Protein AF-A0A1I0FQ44-F1 (afdb_monomer)

Secondary structure (DSSP, 8-state):
----EEEEE--S--TTT-TTS-EEEEEEEESSSEEEEEEEEESSHHHHHHHHHHHHHHHT-

Organism: NCBI:txid29364

Mean predicted aligned error: 2.82 Å

Sequence (61 aa):
MIRDYVIKIYLTPDKTECPDSPYYWCLLVLYEDWCNEGSGWAKTPEIAFQDGYRYYQDTIL

Solvent-accessible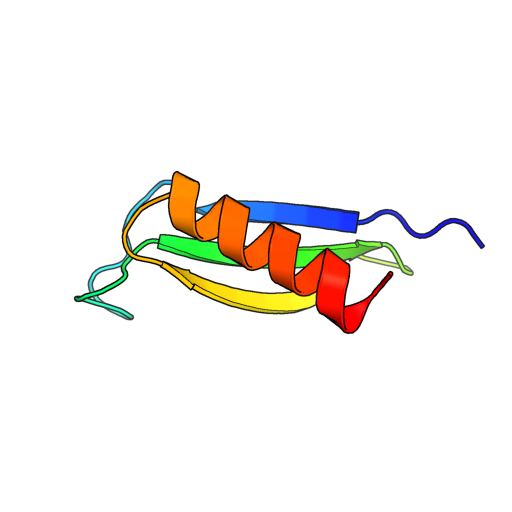 surface area (backbone atoms only — not comparable to full-atom values): 3536 Å² total; per-residue (Å²): 131,92,69,54,72,45,77,48,72,40,84,66,69,41,54,86,86,31,68,85,25,22,12,43,26,34,33,31,36,51,75,98,55,81,42,81,79,46,71,53,66,16,73,38,58,68,52,21,49,52,53,45,51,46,49,44,58,78,74,71,107

Foldseek 3Di:
DDKDKDKDKDQDFDCVVPVQFRIKIFIWIDDVHTDTPDIDGGNHSVVRVVVRVVCCVVPPD

Structure (mmCIF, N/CA/C/O backbone):
data_AF-A0A1I0FQ44-F1
#
_entry.id   AF-A0A1I0FQ44-F1
#
loop_
_atom_site.group_PDB
_atom_site.id
_atom_site.type_symbol
_atom_site.label_atom_id
_atom_site.label_alt_id
_atom_site.label_comp_id
_atom_site.label_asym_id
_atom_site.label_entity_id
_atom_site.label_seq_id
_atom_site.pdbx_PDB_ins_code
_atom_site.Cartn_x
_atom_site.Cartn_y
_atom_site.Cartn_z
_atom_site.occupancy
_atom_site.B_iso_or_equiv
_atom_site.auth_seq_id
_atom_site.auth_comp_id
_atom_site.auth_asym_id
_atom_site.auth_atom_id
_atom_site.pdbx_PDB_model_num
ATOM 1 N N . MET A 1 1 ? 10.731 4.184 -21.477 1.00 62.53 1 MET A N 1
ATOM 2 C CA . MET A 1 1 ? 9.781 3.056 -21.399 1.00 62.53 1 MET A CA 1
ATOM 3 C C . MET A 1 1 ? 8.730 3.474 -20.389 1.00 62.53 1 MET A C 1
ATOM 5 O O . MET A 1 1 ? 9.123 3.841 -19.289 1.00 62.53 1 MET A O 1
ATOM 9 N N . ILE A 1 2 ? 7.462 3.570 -20.787 1.00 73.62 2 ILE A N 1
ATOM 10 C CA . ILE A 1 2 ? 6.381 3.911 -19.852 1.00 73.62 2 ILE A CA 1
ATOM 11 C C . ILE A 1 2 ? 6.161 2.669 -18.987 1.00 73.62 2 ILE A C 1
ATOM 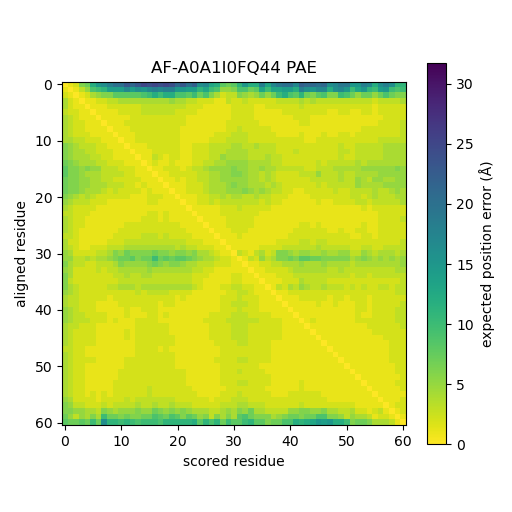13 O O . ILE A 1 2 ? 6.046 1.575 -19.534 1.00 73.62 2 ILE A O 1
ATOM 17 N N . ARG A 1 3 ? 6.223 2.831 -17.664 1.00 87.25 3 ARG A N 1
ATOM 18 C CA . ARG A 1 3 ? 5.943 1.770 -16.694 1.00 87.25 3 ARG A CA 1
ATOM 19 C C . ARG A 1 3 ? 4.570 2.040 -16.101 1.00 87.25 3 ARG A C 1
ATOM 21 O O . ARG A 1 3 ? 4.322 3.159 -15.653 1.00 87.25 3 ARG A O 1
ATOM 28 N N . ASP A 1 4 ? 3.717 1.026 -16.097 1.00 94.06 4 ASP A N 1
ATOM 29 C CA . ASP A 1 4 ? 2.398 1.118 -15.482 1.00 94.06 4 ASP A CA 1
ATOM 30 C C . ASP A 1 4 ? 2.505 0.750 -14.006 1.00 94.06 4 ASP A C 1
ATOM 32 O O . ASP A 1 4 ? 3.066 -0.291 -13.661 1.00 94.06 4 ASP A O 1
ATOM 36 N N . TYR A 1 5 ? 1.962 1.608 -13.145 1.00 95.69 5 TYR A N 1
ATOM 37 C CA . TYR A 1 5 ? 1.941 1.412 -11.700 1.00 95.69 5 TYR A CA 1
ATOM 38 C C . TYR A 1 5 ? 0.505 1.254 -11.205 1.00 95.69 5 TYR A C 1
ATOM 40 O O . TYR A 1 5 ? -0.392 1.987 -11.623 1.00 95.69 5 TYR A O 1
ATOM 48 N N . VAL A 1 6 ? 0.290 0.314 -10.284 1.00 97.25 6 VAL A N 1
ATOM 49 C CA . VAL A 1 6 ? -1.010 0.044 -9.662 1.00 97.25 6 VAL A CA 1
ATOM 50 C C . VAL A 1 6 ? -0.851 -0.001 -8.152 1.00 97.25 6 VAL A C 1
ATOM 52 O O . VAL A 1 6 ? -0.060 -0.777 -7.627 1.00 97.25 6 VAL A O 1
ATOM 55 N N . ILE A 1 7 ? -1.658 0.782 -7.441 1.00 98.06 7 ILE A N 1
ATOM 56 C CA . ILE A 1 7 ? -1.821 0.644 -5.993 1.00 98.06 7 ILE A CA 1
ATOM 57 C C . ILE A 1 7 ? -3.007 -0.290 -5.753 1.00 98.06 7 ILE A C 1
ATOM 59 O O . ILE A 1 7 ? -4.142 0.036 -6.105 1.00 98.06 7 ILE A O 1
ATOM 63 N N . LYS A 1 8 ? -2.757 -1.456 -5.156 1.00 98.25 8 LYS A N 1
ATOM 64 C CA . LYS A 1 8 ? -3.793 -2.431 -4.804 1.00 98.25 8 LYS A CA 1
ATOM 65 C C . LYS A 1 8 ? -4.072 -2.369 -3.309 1.00 98.25 8 LYS A C 1
ATOM 67 O O . LYS A 1 8 ? -3.173 -2.601 -2.506 1.00 98.25 8 LYS A O 1
ATOM 72 N N . ILE A 1 9 ? -5.331 -2.118 -2.951 1.00 98.38 9 ILE A N 1
ATOM 73 C CA . ILE A 1 9 ? -5.803 -2.087 -1.563 1.00 98.38 9 ILE A CA 1
ATOM 74 C C . ILE A 1 9 ? -6.690 -3.296 -1.296 1.00 98.38 9 ILE A C 1
ATOM 76 O O . ILE A 1 9 ? -7.629 -3.569 -2.047 1.00 98.38 9 ILE A O 1
ATOM 80 N N . TYR A 1 10 ? -6.408 -4.013 -0.214 1.00 97.62 10 TYR A N 1
ATOM 81 C CA . TYR A 1 10 ? -7.237 -5.117 0.246 1.00 97.62 10 TYR A CA 1
ATOM 82 C C . TYR A 1 10 ? -8.294 -4.548 1.189 1.00 97.62 10 TYR A C 1
ATOM 84 O O . TYR A 1 10 ? -7.976 -4.040 2.257 1.00 97.62 10 TYR A O 1
ATOM 92 N N . LEU A 1 11 ? -9.561 -4.602 0.772 1.00 97.25 11 LEU A N 1
ATOM 93 C CA . LEU A 1 11 ? -10.687 -4.041 1.532 1.00 97.25 11 LEU A CA 1
ATOM 94 C C . LEU A 1 11 ? -11.191 -4.967 2.644 1.00 97.25 11 LEU A C 1
ATOM 96 O O . LEU A 1 11 ? -12.012 -4.564 3.464 1.00 97.25 11 LEU A O 1
ATOM 100 N N . THR A 1 12 ? -10.727 -6.214 2.668 1.00 97.75 12 THR A N 1
ATOM 101 C CA . THR A 1 12 ? -11.014 -7.152 3.750 1.00 97.75 12 THR A CA 1
ATOM 102 C C . THR A 1 12 ? -9.901 -7.049 4.792 1.00 97.75 12 THR A C 1
ATOM 104 O O . THR A 1 12 ? -8.741 -7.228 4.425 1.00 97.75 12 THR A O 1
ATOM 107 N N . PRO A 1 13 ? -10.222 -6.771 6.068 1.00 97.56 13 PRO A N 1
ATOM 108 C CA . PRO A 1 13 ? -9.213 -6.672 7.112 1.00 97.56 13 PRO A CA 1
ATOM 109 C C . PRO A 1 13 ? -8.643 -8.052 7.462 1.00 97.56 13 PRO A C 1
ATOM 111 O O . PRO A 1 13 ? -9.398 -8.968 7.791 1.00 97.56 13 PRO A O 1
ATOM 114 N N . ASP A 1 14 ? -7.320 -8.170 7.486 1.00 96.88 14 ASP A N 1
ATOM 115 C CA . ASP A 1 14 ? -6.597 -9.311 8.038 1.00 96.88 14 ASP A CA 1
ATOM 116 C C . ASP A 1 14 ? -6.055 -8.975 9.432 1.00 96.88 14 ASP A C 1
ATOM 118 O O . ASP A 1 14 ? -4.971 -8.423 9.622 1.00 96.88 14 ASP A O 1
ATOM 122 N N . LYS A 1 15 ? -6.856 -9.321 10.439 1.00 96.44 15 LYS A N 1
ATOM 123 C CA . LYS A 1 15 ? -6.490 -9.148 11.849 1.00 96.44 15 LYS A CA 1
ATOM 124 C C . LYS A 1 15 ? -5.601 -10.272 12.379 1.00 96.44 15 LYS A C 1
ATOM 126 O O . LYS A 1 15 ? -5.195 -10.194 13.533 1.00 96.44 15 LYS A O 1
ATOM 131 N N . THR A 1 16 ? -5.368 -11.326 11.596 1.00 96.56 16 THR A N 1
ATOM 132 C CA . THR A 1 16 ? -4.506 -12.438 12.013 1.00 96.56 16 THR A CA 1
ATOM 133 C C . THR A 1 16 ? -3.039 -12.072 11.839 1.00 96.56 16 THR A C 1
ATOM 135 O O . THR A 1 16 ? -2.247 -12.326 12.741 1.00 96.56 16 THR A O 1
ATOM 138 N N . GLU A 1 17 ? -2.719 -11.379 10.747 1.00 94.38 17 GLU A N 1
ATOM 139 C CA . GLU A 1 17 ? -1.370 -10.898 10.442 1.00 94.38 17 GLU A CA 1
ATOM 140 C C . GLU A 1 17 ? -1.072 -9.540 11.100 1.00 94.38 17 GLU A C 1
ATOM 142 O O . GLU A 1 17 ? -0.025 -9.368 11.725 1.00 94.38 17 GLU A O 1
ATOM 147 N N . CYS A 1 18 ? -1.993 -8.566 11.012 1.00 93.62 18 CYS A N 1
ATOM 148 C CA . CYS A 1 18 ? -1.784 -7.228 11.579 1.00 93.62 18 CYS A CA 1
ATOM 149 C C . CYS A 1 18 ? -3.015 -6.725 12.361 1.00 93.62 18 CYS A C 1
ATOM 151 O O . CYS A 1 18 ? -3.850 -5.998 11.817 1.00 93.62 18 CYS A O 1
ATOM 153 N N . PRO A 1 19 ? -3.143 -7.068 13.659 1.00 95.25 19 PRO A N 1
ATOM 154 C CA . PRO A 1 19 ? -4.327 -6.740 14.458 1.00 95.25 19 PRO A CA 1
ATOM 155 C C . PRO A 1 19 ? -4.652 -5.239 14.534 1.00 95.25 19 PRO A C 1
ATOM 157 O O . PRO A 1 19 ? -5.824 -4.861 14.485 1.00 95.25 19 PRO A O 1
ATOM 160 N N . ASP A 1 20 ? -3.623 -4.391 14.631 1.00 97.56 20 ASP A N 1
ATOM 161 C CA . ASP A 1 20 ? -3.769 -2.941 14.830 1.00 97.56 20 ASP A CA 1
ATOM 162 C C . ASP A 1 20 ? -3.938 -2.150 13.522 1.00 97.56 20 ASP A C 1
ATOM 164 O O . ASP A 1 20 ? -4.434 -1.021 13.548 1.00 97.56 20 ASP A O 1
ATOM 168 N N . SER A 1 21 ? -3.548 -2.740 12.387 1.00 97.75 21 SER A N 1
ATOM 169 C CA . SER A 1 21 ? -3.563 -2.128 11.053 1.00 97.75 21 SER A CA 1
ATOM 170 C C . SER A 1 21 ? -3.921 -3.173 9.985 1.00 97.75 21 SER A C 1
ATOM 172 O O . SER A 1 21 ? -3.079 -3.540 9.173 1.00 97.75 21 SER A O 1
ATOM 174 N N . PRO A 1 22 ? -5.162 -3.685 9.958 1.00 98.31 22 PRO A N 1
ATOM 175 C CA . PRO A 1 22 ? -5.464 -4.930 9.255 1.00 98.31 22 PRO A CA 1
ATOM 176 C C . PRO A 1 22 ? -5.656 -4.784 7.738 1.00 98.31 22 PRO A C 1
ATOM 178 O O . PRO A 1 22 ? -5.999 -5.758 7.077 1.00 98.31 22 PRO A O 1
ATOM 181 N N . TYR A 1 23 ? -5.490 -3.595 7.157 1.00 98.56 23 TYR A N 1
ATOM 182 C CA . TYR A 1 23 ? -5.687 -3.387 5.721 1.00 98.56 23 TYR A CA 1
ATOM 183 C C . TYR A 1 23 ? -4.348 -3.357 4.995 1.00 98.56 23 TYR A C 1
ATOM 185 O O . TYR A 1 23 ? -3.558 -2.429 5.165 1.00 98.56 23 TYR A O 1
ATOM 193 N N . TYR A 1 24 ? -4.110 -4.376 4.175 1.00 98.50 24 TYR A N 1
ATOM 194 C CA . TYR A 1 24 ? -2.900 -4.489 3.370 1.00 98.50 24 TYR A CA 1
ATOM 195 C C . TYR A 1 24 ? -2.986 -3.638 2.098 1.00 98.50 24 TYR A C 1
ATOM 197 O O . TYR A 1 24 ? -4.032 -3.567 1.439 1.00 98.50 24 TYR A O 1
ATOM 205 N N . TRP A 1 25 ? -1.860 -3.046 1.711 1.00 98.56 25 TRP A N 1
ATOM 206 C CA . TRP A 1 25 ? -1.673 -2.419 0.408 1.00 98.56 25 TRP A CA 1
ATOM 207 C C . TRP A 1 25 ? -0.360 -2.857 -0.237 1.00 98.56 25 TRP A C 1
ATOM 209 O O . TRP A 1 25 ? 0.619 -3.144 0.453 1.00 98.56 25 TRP A O 1
ATOM 219 N N . CYS A 1 26 ? -0.320 -2.858 -1.568 1.00 98.44 26 CYS A N 1
ATOM 220 C CA . CYS A 1 26 ? 0.927 -2.968 -2.319 1.00 98.44 26 CYS A CA 1
ATOM 221 C C . CYS A 1 26 ? 0.943 -2.070 -3.561 1.00 98.44 26 CYS A C 1
ATOM 223 O O . CYS A 1 26 ? -0.098 -1.792 -4.161 1.00 98.44 26 CYS A O 1
ATOM 225 N N . LEU A 1 27 ? 2.142 -1.621 -3.929 1.00 98.06 27 LEU A N 1
ATOM 226 C CA . LEU A 1 27 ? 2.456 -0.961 -5.185 1.00 98.06 27 LEU A CA 1
ATOM 227 C C . LEU A 1 27 ? 3.012 -2.011 -6.145 1.00 98.06 27 LEU A C 1
ATOM 229 O O . LEU A 1 27 ? 4.017 -2.666 -5.864 1.00 98.06 27 LEU A O 1
ATOM 233 N N . LEU A 1 28 ? 2.342 -2.168 -7.276 1.00 97.50 28 LEU A N 1
ATOM 234 C CA . LEU A 1 28 ? 2.737 -3.065 -8.347 1.00 97.50 28 LEU A CA 1
ATOM 235 C C . LEU A 1 28 ? 3.236 -2.25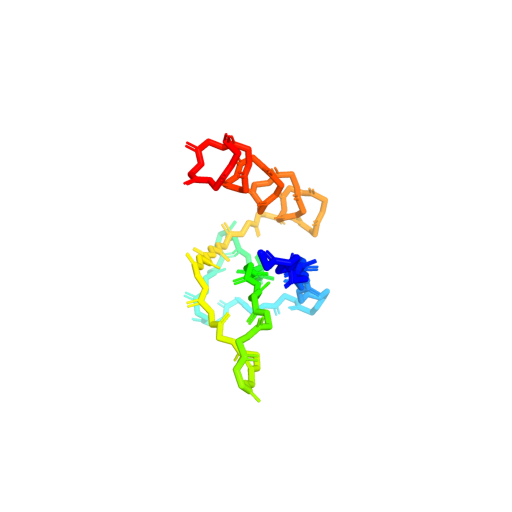0 -9.536 1.00 97.50 28 LEU A C 1
ATOM 237 O O . LEU A 1 28 ? 2.681 -1.191 -9.831 1.00 97.50 28 LEU A O 1
ATOM 241 N N . VAL A 1 29 ? 4.233 -2.769 -10.240 1.00 96.31 29 VAL A N 1
ATOM 242 C CA . VAL A 1 29 ? 4.705 -2.233 -11.519 1.00 96.31 29 VAL A CA 1
ATOM 243 C C . VAL A 1 29 ? 4.658 -3.321 -12.583 1.00 96.31 29 VAL A C 1
ATOM 245 O O . VAL A 1 29 ? 4.950 -4.485 -12.299 1.00 96.31 29 VAL A O 1
ATOM 248 N N . LEU A 1 30 ? 4.286 -2.947 -13.804 1.00 95.06 30 LEU A N 1
ATOM 249 C CA . LEU A 1 30 ? 4.313 -3.848 -14.948 1.00 95.06 30 LEU A CA 1
ATOM 250 C C . LEU A 1 30 ? 5.688 -3.801 -15.627 1.00 95.06 30 LEU A C 1
ATOM 252 O O . LEU A 1 30 ? 6.044 -2.803 -16.261 1.00 95.06 30 LEU A O 1
ATOM 256 N N . TYR A 1 31 ? 6.447 -4.890 -15.491 1.00 89.06 31 TYR A N 1
ATOM 257 C CA . TYR A 1 31 ? 7.627 -5.170 -16.313 1.00 89.06 31 TYR A CA 1
ATOM 258 C C . TYR A 1 31 ? 7.239 -6.169 -17.415 1.00 89.06 31 TYR A C 1
ATOM 260 O O . TYR A 1 31 ? 6.554 -5.802 -18.364 1.00 89.06 31 TYR A O 1
ATOM 268 N N . GLU A 1 32 ? 7.634 -7.437 -17.270 1.00 92.19 32 GLU A N 1
ATOM 269 C CA . GLU A 1 32 ? 7.117 -8.572 -18.052 1.00 92.19 32 GLU A CA 1
ATOM 270 C C . GLU A 1 32 ? 5.863 -9.185 -17.399 1.00 92.19 32 GLU A C 1
ATOM 272 O O . GLU A 1 32 ? 5.029 -9.776 -18.081 1.00 92.19 32 GLU A O 1
ATOM 277 N N . ASP A 1 33 ? 5.719 -8.991 -16.084 1.00 94.19 33 ASP A N 1
ATOM 278 C CA . ASP A 1 33 ? 4.562 -9.333 -15.252 1.00 94.19 33 ASP A CA 1
ATOM 279 C C . ASP A 1 33 ? 4.421 -8.274 -14.134 1.00 94.19 33 ASP A C 1
ATOM 281 O O . ASP A 1 33 ? 5.249 -7.360 -14.021 1.00 94.19 33 ASP A O 1
ATOM 285 N N . TRP A 1 34 ? 3.377 -8.376 -13.313 1.00 94.44 34 TRP A N 1
ATOM 286 C CA . TRP A 1 34 ? 3.163 -7.522 -12.148 1.00 94.44 34 TRP A CA 1
ATOM 287 C C . TRP A 1 34 ? 4.126 -7.880 -11.016 1.00 94.44 34 TRP A C 1
ATOM 289 O O . TRP A 1 34 ? 3.990 -8.914 -10.359 1.00 94.44 34 TRP A O 1
ATOM 299 N N . CYS A 1 35 ? 5.071 -6.985 -10.737 1.00 95.06 35 CYS A N 1
ATOM 300 C CA . CYS A 1 35 ? 6.024 -7.127 -9.640 1.00 95.06 35 CYS A CA 1
ATOM 301 C C . CYS A 1 35 ? 5.68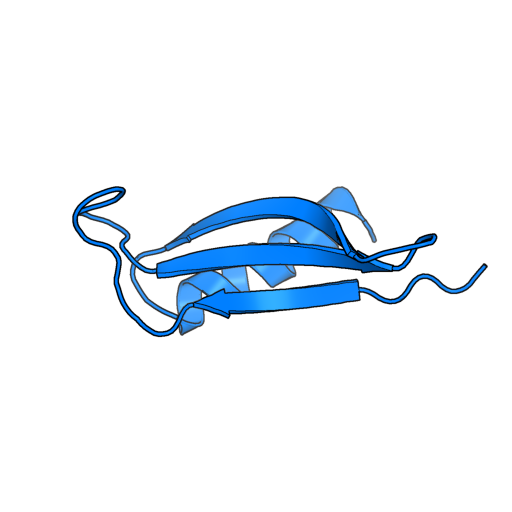0 -6.183 -8.485 1.00 95.06 35 CYS A C 1
ATOM 303 O O . CYS A 1 35 ? 5.275 -5.044 -8.709 1.00 95.06 35 CYS A O 1
ATOM 305 N N . ASN A 1 36 ? 5.846 -6.654 -7.247 1.00 96.38 36 ASN A N 1
ATOM 306 C CA . ASN A 1 36 ? 5.666 -5.840 -6.046 1.00 96.38 36 ASN A CA 1
ATOM 307 C C . ASN A 1 36 ? 6.919 -4.988 -5.795 1.00 96.38 36 ASN A C 1
ATOM 309 O O . ASN A 1 36 ? 8.003 -5.536 -5.619 1.00 96.38 36 ASN A O 1
ATOM 313 N N . GLU A 1 37 ? 6.746 -3.669 -5.766 1.00 95.00 37 GLU A N 1
ATOM 314 C CA . GLU A 1 37 ? 7.804 -2.672 -5.527 1.00 95.00 37 GLU A CA 1
ATOM 315 C C . GLU A 1 37 ? 7.696 -2.016 -4.145 1.00 95.00 37 GLU A C 1
ATOM 317 O O . GLU A 1 37 ? 8.544 -1.223 -3.756 1.00 95.00 37 GLU A O 1
ATOM 322 N N . GLY A 1 38 ? 6.650 -2.323 -3.383 1.00 96.88 38 GLY A N 1
ATOM 323 C CA . GLY A 1 38 ? 6.424 -1.741 -2.069 1.00 96.88 38 GLY A CA 1
ATOM 324 C C . GLY A 1 38 ? 5.112 -2.219 -1.476 1.00 96.88 38 GLY A C 1
ATOM 325 O O . GLY A 1 38 ? 4.131 -2.436 -2.186 1.00 96.88 38 GLY A O 1
ATOM 326 N N . SER A 1 39 ? 5.067 -2.396 -0.160 1.00 97.94 39 SER A N 1
ATOM 327 C CA . SER A 1 39 ? 3.833 -2.785 0.517 1.00 97.94 39 SER A CA 1
ATOM 328 C C . SER A 1 39 ? 3.820 -2.405 1.985 1.00 97.94 39 SER A C 1
ATOM 330 O O . SER A 1 39 ? 4.861 -2.112 2.574 1.00 97.94 39 SER A O 1
ATOM 332 N N . GLY A 1 40 ? 2.629 -2.428 2.574 1.00 98.00 40 GLY A N 1
ATOM 333 C CA . GLY A 1 40 ? 2.443 -2.102 3.974 1.00 98.00 40 GLY A CA 1
ATOM 334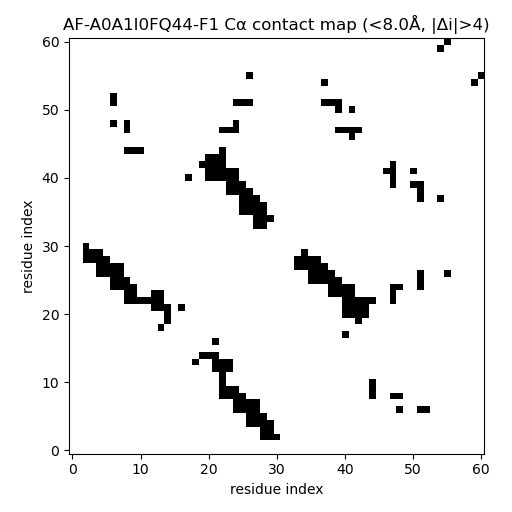 C C . GLY A 1 40 ? 1.050 -2.434 4.486 1.00 98.00 40 GLY A C 1
ATOM 335 O O . GLY A 1 40 ? 0.209 -3.003 3.791 1.00 98.00 40 GLY A O 1
ATOM 336 N N . TRP A 1 41 ? 0.834 -2.056 5.740 1.00 98.44 41 TRP A N 1
ATOM 337 C CA . TRP A 1 41 ? -0.373 -2.320 6.508 1.00 98.44 41 TRP A CA 1
ATOM 338 C C . TRP A 1 41 ? -0.896 -1.013 7.096 1.00 98.44 41 TRP A C 1
ATOM 340 O O . TRP A 1 41 ? -0.114 -0.199 7.587 1.00 98.44 41 TRP A O 1
ATOM 350 N N . ALA A 1 42 ? -2.210 -0.811 7.063 1.00 98.44 42 ALA A N 1
ATOM 351 C CA . ALA A 1 42 ? -2.849 0.419 7.509 1.00 98.44 42 ALA A CA 1
ATOM 352 C C . ALA A 1 42 ? -4.142 0.161 8.291 1.00 98.44 42 ALA A C 1
ATOM 354 O O . ALA A 1 42 ? -4.778 -0.889 8.198 1.00 98.44 42 ALA A O 1
ATOM 355 N N . LYS A 1 43 ? -4.545 1.162 9.079 1.00 98.25 43 LYS A N 1
ATOM 356 C CA . LYS A 1 43 ? -5.727 1.088 9.954 1.00 98.25 43 LYS A CA 1
ATOM 357 C C . LYS A 1 43 ? -7.050 1.095 9.199 1.00 98.25 43 LYS A C 1
ATOM 359 O O . LYS A 1 43 ? -8.023 0.526 9.687 1.00 98.25 43 LYS A O 1
ATOM 364 N N . THR A 1 44 ? -7.093 1.737 8.034 1.00 98.38 44 THR A N 1
ATOM 365 C CA . THR A 1 44 ? -8.271 1.795 7.160 1.00 98.38 44 THR A CA 1
ATOM 366 C C . THR A 1 44 ? -7.842 1.689 5.693 1.00 98.38 44 THR A C 1
ATOM 368 O O . THR A 1 44 ? -6.683 1.992 5.388 1.00 98.38 44 THR A O 1
ATOM 371 N N . PRO A 1 45 ? -8.744 1.305 4.772 1.00 98.44 45 PRO A N 1
ATOM 372 C CA . PRO A 1 45 ? -8.455 1.300 3.338 1.00 98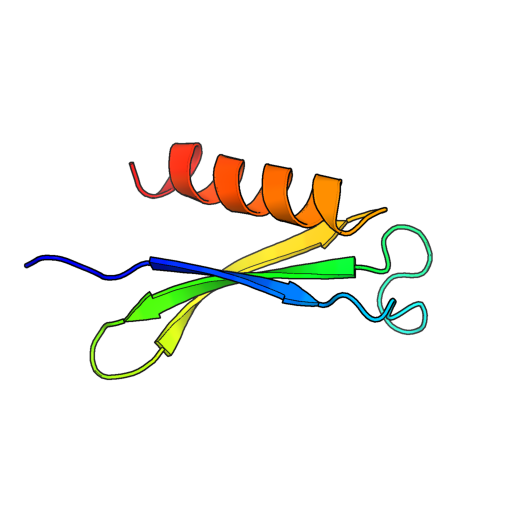.44 45 PRO A CA 1
ATOM 373 C C . PRO A 1 45 ? -8.002 2.657 2.787 1.00 98.44 45 PRO A C 1
ATOM 375 O O . PRO A 1 45 ? -7.134 2.717 1.921 1.00 98.44 45 PRO A O 1
ATOM 378 N N . GLU A 1 46 ? -8.563 3.757 3.290 1.00 98.56 46 GLU A N 1
ATOM 379 C CA . GLU A 1 46 ? -8.211 5.114 2.865 1.00 98.56 46 GLU A CA 1
ATOM 380 C C . GLU A 1 46 ? -6.777 5.467 3.262 1.00 98.56 46 GLU A C 1
ATOM 382 O O . GLU A 1 46 ? -6.037 6.018 2.450 1.00 98.56 46 GLU A O 1
ATOM 387 N N . ILE A 1 47 ? -6.367 5.112 4.485 1.00 98.56 47 ILE A N 1
ATOM 388 C CA . ILE A 1 47 ? -4.979 5.285 4.932 1.00 98.56 47 ILE A CA 1
ATOM 389 C C . ILE A 1 47 ? -4.056 4.385 4.105 1.00 98.56 47 ILE A C 1
ATOM 391 O O . ILE A 1 47 ? -3.011 4.841 3.662 1.00 98.56 47 ILE A O 1
ATOM 395 N N . ALA A 1 48 ? -4.471 3.148 3.815 1.00 98.56 48 ALA A N 1
ATOM 396 C CA . ALA A 1 48 ? -3.710 2.224 2.977 1.00 98.56 48 ALA A CA 1
ATOM 397 C C . ALA A 1 48 ? -3.435 2.814 1.580 1.00 98.56 48 ALA A C 1
ATOM 399 O O . ALA A 1 48 ? -2.314 2.756 1.078 1.00 98.56 48 ALA A O 1
ATOM 400 N N . PHE A 1 49 ? -4.447 3.443 0.971 1.00 98.44 49 PHE A N 1
ATOM 401 C CA . PHE A 1 49 ? -4.290 4.168 -0.288 1.00 98.44 49 PHE A CA 1
ATOM 402 C C . PHE A 1 49 ? -3.346 5.365 -0.157 1.00 98.44 49 PHE A C 1
ATOM 404 O O . PHE A 1 49 ? -2.460 5.529 -0.992 1.00 98.44 49 PHE A O 1
ATOM 411 N N . GLN A 1 50 ? -3.509 6.190 0.881 1.00 98.62 50 GLN A N 1
ATOM 412 C CA . GLN A 1 50 ? -2.651 7.355 1.110 1.00 98.62 50 GLN A CA 1
ATOM 413 C C . GLN A 1 50 ? -1.187 6.962 1.315 1.00 98.62 50 GLN A C 1
ATOM 415 O O . GLN A 1 50 ? -0.305 7.617 0.765 1.00 98.62 50 GLN A O 1
ATOM 420 N N . ASP A 1 51 ? -0.928 5.896 2.069 1.00 98.44 51 ASP A N 1
ATOM 421 C CA . ASP A 1 51 ? 0.421 5.402 2.327 1.00 98.44 51 ASP A CA 1
ATOM 422 C C . ASP A 1 51 ? 1.044 4.802 1.063 1.00 98.44 51 ASP A C 1
ATOM 424 O O . ASP A 1 51 ? 2.186 5.127 0.744 1.00 98.44 51 ASP A O 1
ATOM 428 N N . GLY A 1 52 ? 0.288 4.016 0.287 1.00 98.06 52 GLY A N 1
ATOM 429 C CA . GLY A 1 52 ? 0.761 3.499 -0.999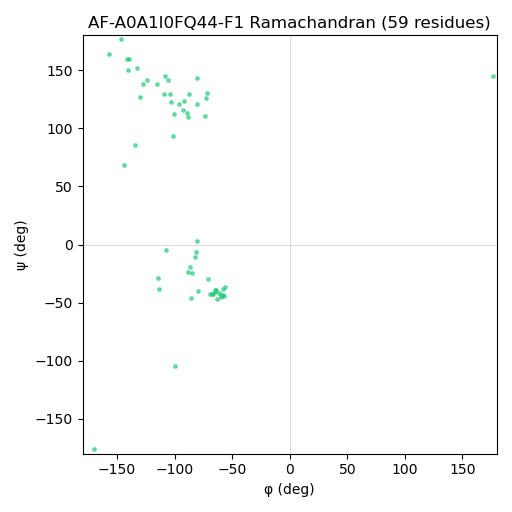 1.00 98.06 52 GLY A CA 1
ATOM 430 C C . GLY A 1 52 ? 1.031 4.599 -2.028 1.00 98.06 52 GLY A C 1
ATOM 431 O O . GLY A 1 52 ? 2.029 4.552 -2.746 1.00 98.06 52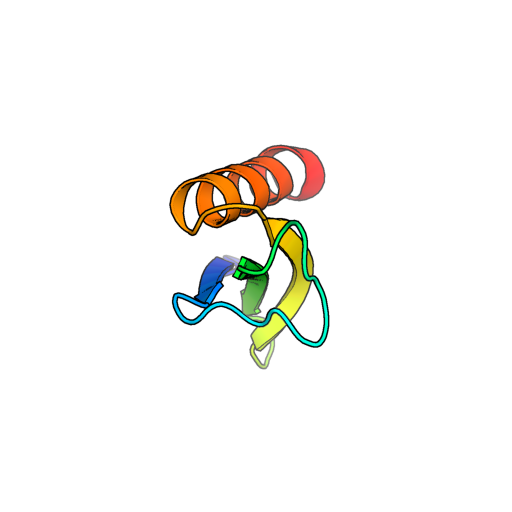 GLY A O 1
ATOM 432 N N . TYR A 1 53 ? 0.184 5.630 -2.069 1.00 98.12 53 TYR A N 1
ATOM 433 C CA . TYR A 1 53 ? 0.390 6.786 -2.939 1.00 98.12 53 TYR A CA 1
ATOM 434 C C . TYR A 1 53 ? 1.603 7.612 -2.504 1.00 98.12 53 TYR A C 1
ATOM 436 O O . TYR A 1 53 ? 2.424 7.972 -3.343 1.00 98.12 53 TYR A O 1
ATOM 444 N N . ARG A 1 54 ? 1.774 7.845 -1.196 1.00 98.31 54 ARG A N 1
ATOM 445 C CA . ARG A 1 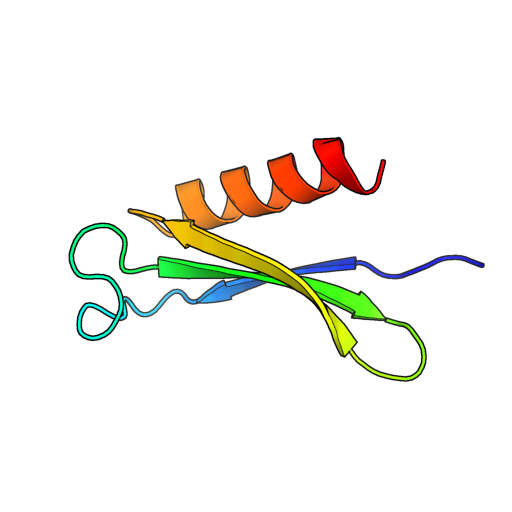54 ? 2.966 8.509 -0.653 1.00 98.31 54 ARG A CA 1
ATOM 446 C C . ARG A 1 54 ? 4.234 7.725 -0.984 1.00 98.31 54 ARG A C 1
ATOM 448 O O . ARG A 1 54 ? 5.200 8.318 -1.439 1.00 98.31 54 ARG A O 1
ATOM 455 N N . TYR A 1 55 ? 4.213 6.399 -0.840 1.00 97.69 55 TYR A N 1
ATOM 456 C CA . TYR A 1 55 ? 5.352 5.552 -1.196 1.00 97.69 55 TYR A CA 1
ATOM 457 C C . TYR A 1 55 ? 5.762 5.722 -2.665 1.00 97.69 55 TYR A C 1
ATOM 459 O O . TYR A 1 55 ? 6.948 5.865 -2.962 1.00 97.69 55 TYR A O 1
ATOM 467 N N . TYR A 1 56 ? 4.782 5.758 -3.576 1.00 96.38 56 TYR A N 1
ATOM 468 C CA . TYR A 1 56 ? 5.022 6.046 -4.990 1.00 96.38 56 TYR A CA 1
ATOM 469 C C . TYR A 1 56 ? 5.665 7.428 -5.191 1.00 96.38 56 TYR A C 1
ATOM 471 O O . TYR A 1 56 ? 6.646 7.540 -5.922 1.00 96.38 56 TYR A O 1
ATOM 479 N N . GLN A 1 57 ? 5.160 8.460 -4.510 1.00 97.25 57 GLN A N 1
ATOM 480 C CA . GLN A 1 57 ? 5.708 9.815 -4.605 1.00 97.25 57 GLN A CA 1
ATOM 481 C C . GLN A 1 57 ? 7.137 9.938 -4.070 1.00 97.25 57 GLN A C 1
ATOM 483 O O . GLN A 1 57 ? 7.930 10.653 -4.667 1.00 97.25 57 GLN A O 1
ATOM 488 N N . ASP A 1 58 ? 7.457 9.259 -2.971 1.00 96.12 58 ASP A N 1
ATOM 489 C CA . ASP A 1 58 ? 8.748 9.415 -2.296 1.00 96.12 58 ASP A CA 1
ATOM 490 C C . ASP A 1 58 ? 9.853 8.533 -2.905 1.00 96.12 58 ASP A C 1
ATOM 492 O O . ASP A 1 58 ? 11.036 8.833 -2.748 1.00 96.12 58 ASP A O 1
ATOM 496 N N . THR A 1 59 ? 9.482 7.424 -3.560 1.00 89.69 59 THR A N 1
ATOM 497 C CA . THR A 1 59 ? 10.439 6.382 -3.986 1.00 89.69 59 THR A CA 1
ATOM 498 C C . THR A 1 59 ? 10.567 6.253 -5.501 1.00 89.69 59 THR A C 1
ATOM 500 O O . THR A 1 59 ? 11.608 5.812 -5.990 1.00 89.69 59 THR A O 1
ATOM 503 N N . ILE A 1 60 ? 9.508 6.569 -6.250 1.00 85.69 60 ILE A N 1
ATOM 504 C CA . ILE A 1 60 ? 9.427 6.275 -7.687 1.00 85.69 60 ILE A CA 1
ATOM 505 C C . ILE A 1 60 ? 9.407 7.544 -8.544 1.00 85.69 60 ILE A C 1
ATOM 507 O O . ILE A 1 60 ? 9.996 7.533 -9.628 1.00 85.69 60 ILE A O 1
ATOM 511 N N . LEU A 1 61 ? 8.715 8.597 -8.094 1.00 82.06 61 LEU A N 1
ATOM 512 C CA . LEU A 1 61 ? 8.728 9.918 -8.738 1.00 82.06 61 LEU A CA 1
ATOM 513 C C . LEU A 1 61 ? 10.023 10.681 -8.433 1.00 82.06 61 LEU A C 1
ATOM 515 O O . LEU A 1 61 ? 10.482 11.389 -9.360 1.00 82.06 61 LEU A O 1
#

pLDDT: mean 95.32, std 6.08, range [62.53, 98.62]

Radius of gyration: 12.04 Å; Cα contacts (8 Å, |Δi|>4): 111; chains: 1; bounding box: 22×22×36 Å

Nearest PDB structures (foldseek):
  8rd8-assembly1_D  TM=6.814E-01  e=1.409E+00  Psychrobacter urativorans
  8wi9-assembly1_w  TM=6.697E-01  e=2.596E+00  Mycolicibacterium smegmatis MC2 155
  8wif-assembly1_w  TM=6.902E-01  e=3.523E+00  Mycolicibacterium smegmatis MC2 155
  7fh6-assembly1_A  TM=4.168E-01  e=8.285E+00  Cylindrospermum licheniforme UTEX B 2014
  1r8x-assembly1_B-2  TM=2.679E-01  e=6.898E+00  Mus musculus